Protein AF-A0A2E7INZ7-F1 (afdb_monomer_lite)

Structure (mmCIF, N/CA/C/O backbone):
data_AF-A0A2E7INZ7-F1
#
_entry.id   AF-A0A2E7INZ7-F1
#
loop_
_atom_site.group_PDB
_atom_site.id
_atom_site.type_symbol
_atom_site.label_atom_id
_atom_site.label_alt_id
_atom_site.label_comp_id
_atom_site.label_asym_id
_atom_site.label_entity_id
_atom_site.label_seq_id
_atom_site.pdbx_PDB_ins_code
_atom_site.Cartn_x
_atom_site.Cartn_y
_atom_site.Cartn_z
_atom_site.occupancy
_atom_site.B_iso_or_equiv
_atom_site.auth_seq_id
_atom_site.auth_comp_id
_atom_site.auth_asym_id
_atom_site.auth_atom_id
_atom_site.pdbx_PDB_model_num
ATOM 1 N N . MET A 1 1 ? 0.042 -19.469 -11.602 1.00 51.28 1 MET A N 1
ATOM 2 C CA . MET A 1 1 ? -0.167 -18.020 -11.418 1.00 51.28 1 MET A CA 1
ATOM 3 C C . MET A 1 1 ? 0.453 -17.293 -12.611 1.00 51.28 1 MET A C 1
ATOM 5 O O . MET A 1 1 ? 1.652 -17.062 -12.620 1.00 51.28 1 MET A O 1
ATOM 9 N N . ARG A 1 2 ? -0.316 -17.059 -13.687 1.00 52.94 2 ARG A N 1
ATOM 10 C CA . ARG A 1 2 ? 0.140 -16.234 -14.824 1.00 52.94 2 ARG A CA 1
ATOM 11 C C . ARG A 1 2 ? -0.105 -14.773 -14.443 1.00 52.94 2 ARG A C 1
ATOM 13 O O . ARG A 1 2 ? -1.161 -14.244 -14.743 1.00 52.94 2 ARG A O 1
ATOM 20 N N . CYS A 1 3 ? 0.806 -14.182 -13.676 1.00 56.59 3 CYS A N 1
ATOM 21 C CA . CYS A 1 3 ? 0.671 -12.815 -13.149 1.00 56.59 3 CYS A CA 1
ATOM 22 C C . CYS A 1 3 ? 1.771 -11.865 -13.649 1.00 56.59 3 CYS A C 1
ATOM 24 O O . CYS A 1 3 ? 1.901 -10.756 -13.140 1.00 56.59 3 CYS A O 1
ATOM 26 N N . LEU A 1 4 ? 2.583 -12.306 -14.614 1.00 61.28 4 LEU A N 1
ATOM 27 C CA . LEU A 1 4 ? 3.618 -11.487 -15.234 1.00 61.28 4 LEU A CA 1
ATOM 28 C C . LEU A 1 4 ? 3.157 -11.081 -16.633 1.00 61.28 4 LEU A C 1
ATOM 30 O O . LEU A 1 4 ? 2.841 -11.947 -17.448 1.00 61.28 4 LEU A O 1
ATOM 34 N N . VAL A 1 5 ? 3.144 -9.777 -16.895 1.00 67.19 5 VAL A N 1
ATOM 35 C CA . VAL A 1 5 ? 2.982 -9.206 -18.236 1.00 67.19 5 VAL A CA 1
ATOM 36 C C . VAL A 1 5 ? 4.388 -8.850 -18.711 1.00 67.19 5 VAL A C 1
ATOM 38 O O . VAL A 1 5 ? 5.070 -8.055 -18.069 1.00 67.19 5 VAL A O 1
ATOM 41 N N . ASP A 1 6 ? 4.872 -9.510 -19.764 1.00 73.81 6 ASP A N 1
ATOM 42 C CA . ASP A 1 6 ? 6.222 -9.313 -20.323 1.00 73.81 6 ASP A CA 1
ATOM 43 C C . ASP A 1 6 ? 7.365 -9.439 -19.293 1.00 73.81 6 ASP A C 1
ATOM 45 O O . ASP A 1 6 ? 8.341 -8.689 -19.303 1.00 73.81 6 ASP A O 1
ATOM 49 N N . GLY A 1 7 ? 7.227 -10.375 -18.346 1.00 71.94 7 GLY A N 1
ATOM 50 C CA . GLY A 1 7 ? 8.211 -10.595 -17.276 1.00 71.94 7 GLY A CA 1
ATOM 51 C C . GLY A 1 7 ? 8.185 -9.547 -16.157 1.00 71.94 7 GLY A C 1
ATOM 52 O O . GLY A 1 7 ? 8.996 -9.625 -15.236 1.00 71.94 7 GLY A O 1
ATOM 53 N N . LYS A 1 8 ? 7.248 -8.594 -16.195 1.00 72.81 8 LYS A N 1
ATOM 54 C CA . LYS A 1 8 ? 7.037 -7.583 -15.154 1.00 72.81 8 LYS A CA 1
ATOM 55 C C . LYS A 1 8 ? 5.787 -7.909 -14.343 1.00 72.81 8 LYS A C 1
ATOM 57 O O . LYS A 1 8 ? 4.775 -8.353 -14.885 1.00 72.81 8 LYS A O 1
ATOM 62 N N . ALA A 1 9 ? 5.862 -7.692 -13.033 1.00 79.19 9 ALA A N 1
ATOM 63 C CA . ALA A 1 9 ? 4.702 -7.801 -12.160 1.00 79.19 9 ALA A CA 1
ATOM 64 C C . ALA A 1 9 ? 3.831 -6.547 -12.310 1.00 79.19 9 ALA A C 1
ATOM 66 O O . ALA A 1 9 ? 4.302 -5.430 -12.088 1.00 79.19 9 ALA A O 1
ATOM 67 N N . ASP A 1 10 ? 2.566 -6.735 -12.677 1.00 86.94 10 ASP A N 1
ATOM 68 C CA . ASP A 1 10 ? 1.576 -5.662 -12.655 1.00 86.94 10 ASP A CA 1
ATOM 69 C C . ASP A 1 10 ? 1.079 -5.462 -11.216 1.00 86.94 10 ASP A C 1
ATOM 71 O O . ASP A 1 10 ? 0.482 -6.358 -10.615 1.00 86.94 10 ASP A O 1
ATOM 75 N N . VAL A 1 11 ? 1.323 -4.273 -10.656 1.00 87.81 11 VAL A N 1
ATOM 76 C CA . VAL A 1 11 ? 0.897 -3.905 -9.298 1.00 87.81 11 VAL A CA 1
ATOM 77 C C . VAL A 1 11 ? -0.612 -4.085 -9.123 1.00 87.81 11 VAL A C 1
ATOM 79 O O . VAL A 1 11 ? -1.049 -4.524 -8.061 1.00 87.81 11 VAL A O 1
ATOM 82 N N . TYR A 1 12 ? -1.417 -3.801 -10.149 1.00 88.31 12 TYR A N 1
ATOM 83 C CA . TYR A 1 12 ? -2.867 -3.967 -10.068 1.00 88.31 12 TYR A CA 1
ATOM 84 C C . TYR A 1 12 ? -3.271 -5.442 -10.028 1.00 88.31 12 TYR A C 1
ATOM 86 O O . TYR A 1 12 ? -4.146 -5.802 -9.244 1.00 88.31 12 TYR A O 1
ATOM 94 N N . ALA A 1 13 ? -2.577 -6.308 -10.771 1.00 89.00 13 ALA A N 1
ATOM 95 C CA . ALA A 1 13 ? -2.784 -7.753 -10.697 1.00 89.00 13 ALA A CA 1
ATOM 96 C C . ALA A 1 13 ? -2.397 -8.325 -9.323 1.00 89.00 13 ALA A C 1
ATOM 98 O O . ALA A 1 13 ? -3.051 -9.241 -8.835 1.00 89.00 13 ALA A O 1
ATOM 99 N N . VAL A 1 14 ? -1.368 -7.776 -8.665 1.00 89.50 14 VAL A N 1
ATOM 100 C CA . VAL A 1 14 ? -1.022 -8.150 -7.281 1.00 89.50 14 VAL A CA 1
ATOM 101 C C . VAL A 1 14 ? -2.132 -7.730 -6.316 1.00 89.50 14 VAL A C 1
ATOM 103 O O . VAL A 1 14 ? -2.561 -8.533 -5.493 1.00 89.50 14 VAL A O 1
ATOM 106 N N . LEU A 1 15 ? -2.632 -6.496 -6.424 1.00 94.06 15 LEU A N 1
ATOM 107 C CA . LEU A 1 15 ? -3.742 -6.027 -5.589 1.00 94.06 15 LEU A CA 1
ATOM 108 C C . LEU A 1 15 ? -4.993 -6.899 -5.765 1.00 94.06 15 LEU A C 1
ATOM 110 O O . LEU A 1 15 ? -5.637 -7.235 -4.771 1.00 94.06 15 LEU A O 1
ATOM 114 N N . ASP A 1 16 ? -5.300 -7.296 -7.000 1.00 92.44 16 ASP A N 1
ATOM 115 C CA . ASP A 1 16 ? -6.423 -8.177 -7.326 1.00 92.44 16 ASP A CA 1
ATOM 116 C C . ASP A 1 16 ? -6.219 -9.603 -6.785 1.00 92.44 16 ASP A C 1
ATOM 118 O O . ASP A 1 16 ? -7.093 -10.147 -6.109 1.00 92.44 16 ASP A O 1
ATOM 122 N N . ALA A 1 17 ? -5.019 -10.171 -6.956 1.00 92.75 17 ALA A N 1
ATOM 123 C CA . ALA A 1 17 ? -4.674 -11.511 -6.475 1.00 92.75 17 ALA A CA 1
ATOM 124 C C . ALA A 1 17 ? -4.817 -11.667 -4.951 1.00 92.75 17 ALA A C 1
ATOM 126 O O . ALA A 1 17 ? -5.155 -12.748 -4.472 1.00 92.75 17 ALA A O 1
ATOM 127 N N . PHE A 1 18 ? -4.583 -10.594 -4.192 1.00 95.25 18 PHE A N 1
ATOM 128 C CA . PHE A 1 18 ? -4.787 -10.556 -2.739 1.00 95.25 18 PHE A CA 1
ATOM 129 C C . PHE A 1 18 ? -6.143 -9.963 -2.330 1.00 95.25 18 PHE A C 1
ATOM 131 O O . PHE A 1 18 ? -6.379 -9.734 -1.143 1.00 95.25 18 PHE A O 1
ATOM 138 N N . SER A 1 19 ? -7.032 -9.698 -3.293 1.00 96.44 19 SER A N 1
ATOM 139 C CA . SER A 1 19 ? -8.357 -9.106 -3.071 1.00 96.44 19 SER A CA 1
ATOM 140 C C . SER A 1 19 ? -8.298 -7.843 -2.201 1.00 96.44 19 SER A C 1
ATOM 142 O O . SER A 1 19 ? -9.107 -7.630 -1.292 1.00 96.44 19 SER A O 1
ATOM 144 N N . VAL A 1 20 ? -7.309 -6.982 -2.452 1.00 96.50 20 VAL A N 1
ATOM 145 C CA . VAL A 1 20 ? -7.136 -5.729 -1.715 1.00 96.50 20 VAL A CA 1
ATOM 146 C C . VAL A 1 20 ? -8.183 -4.732 -2.197 1.00 96.50 20 VAL A C 1
ATOM 148 O O . VAL A 1 20 ? -7.984 -4.034 -3.184 1.00 96.50 20 VAL A O 1
ATOM 151 N N . THR A 1 21 ? -9.300 -4.628 -1.481 1.00 95.06 21 THR A N 1
ATOM 152 C CA . THR A 1 21 ? -10.429 -3.758 -1.867 1.00 95.06 21 THR A CA 1
ATOM 153 C C . THR A 1 21 ? -10.434 -2.392 -1.182 1.00 95.06 21 THR A C 1
ATOM 155 O O . THR A 1 21 ? -11.129 -1.481 -1.621 1.00 95.06 21 THR A O 1
ATOM 158 N N . CYS A 1 22 ? -9.669 -2.213 -0.100 1.00 96.50 22 CYS A N 1
ATOM 159 C CA . CYS A 1 22 ? -9.618 -0.936 0.613 1.00 96.50 22 CYS A CA 1
ATOM 160 C C . CYS A 1 22 ? -8.764 0.082 -0.165 1.00 96.50 22 CYS A C 1
ATOM 162 O O . CYS A 1 22 ? -7.562 -0.161 -0.313 1.00 96.50 22 CYS A O 1
ATOM 164 N N . PRO A 1 23 ? -9.316 1.242 -0.577 1.00 95.94 23 PRO A N 1
ATOM 165 C CA . PRO A 1 23 ? -8.571 2.238 -1.355 1.00 95.94 23 PRO A CA 1
ATOM 166 C C . PRO A 1 23 ? -7.309 2.743 -0.646 1.00 95.94 23 PRO A C 1
ATOM 168 O O . PRO A 1 23 ? -6.276 2.952 -1.278 1.00 95.94 23 PRO A O 1
ATOM 171 N N . ALA A 1 24 ? -7.363 2.881 0.682 1.00 97.50 24 ALA A N 1
ATOM 172 C CA . ALA A 1 24 ? -6.225 3.311 1.487 1.00 97.50 24 ALA A CA 1
ATOM 173 C C . ALA A 1 24 ? -5.087 2.268 1.479 1.00 97.50 24 ALA A C 1
ATOM 175 O O . ALA A 1 24 ? -3.925 2.614 1.275 1.00 97.50 24 ALA A O 1
ATOM 176 N N . ARG A 1 25 ? -5.424 0.971 1.579 1.00 97.75 25 ARG A N 1
ATOM 177 C CA . ARG A 1 25 ? -4.442 -0.123 1.451 1.00 97.75 25 ARG A CA 1
ATOM 178 C C . ARG A 1 25 ? -3.843 -0.183 0.044 1.00 97.75 25 ARG A C 1
ATOM 180 O O . ARG A 1 25 ? -2.632 -0.317 -0.088 1.00 97.75 25 ARG A O 1
ATOM 187 N N . GLN A 1 26 ? -4.661 -0.028 -1.000 1.00 97.06 26 GLN A N 1
ATOM 188 C CA . GLN A 1 26 ? -4.176 0.017 -2.386 1.00 97.06 26 GLN A CA 1
ATOM 189 C C . GLN A 1 26 ? -3.181 1.168 -2.606 1.00 97.06 26 GLN A C 1
ATOM 191 O O . GLN A 1 26 ? -2.133 0.968 -3.223 1.00 97.06 26 GLN A O 1
ATOM 196 N N . HIS A 1 27 ? -3.480 2.362 -2.078 1.00 95.38 27 HIS A N 1
ATOM 197 C CA . HIS A 1 27 ? -2.592 3.522 -2.181 1.00 95.38 27 HIS A CA 1
ATOM 198 C C . HIS A 1 27 ? -1.242 3.271 -1.499 1.00 95.38 27 HIS A C 1
ATOM 200 O O . HIS A 1 27 ? -0.200 3.474 -2.125 1.00 95.38 27 HIS A O 1
ATOM 206 N N . ALA A 1 28 ? -1.263 2.774 -0.259 1.00 96.75 28 ALA A N 1
ATOM 207 C CA . ALA A 1 28 ? -0.053 2.456 0.493 1.00 96.75 28 ALA A CA 1
ATOM 208 C C . ALA A 1 28 ? 0.815 1.419 -0.235 1.00 96.75 28 ALA A C 1
ATOM 210 O O . ALA A 1 28 ? 2.004 1.641 -0.442 1.00 96.75 28 ALA A O 1
ATOM 211 N N . ILE A 1 29 ? 0.219 0.318 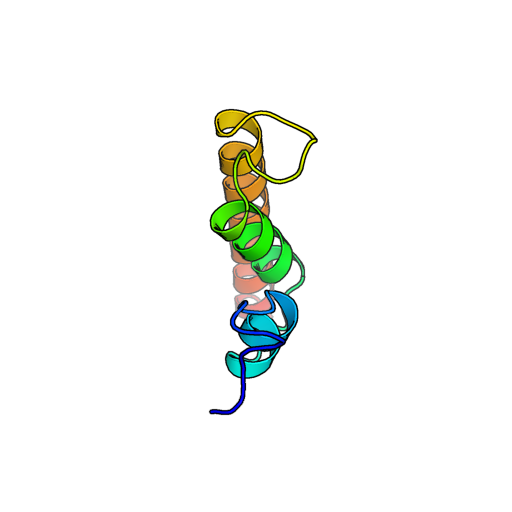-0.705 1.00 95.94 29 ILE A N 1
ATOM 212 C CA . ILE A 1 29 ? 0.950 -0.744 -1.415 1.00 95.94 29 ILE A CA 1
ATOM 213 C C . ILE A 1 29 ? 1.598 -0.206 -2.694 1.00 95.94 29 ILE A C 1
ATOM 215 O O . ILE A 1 29 ? 2.770 -0.474 -2.949 1.00 95.94 29 ILE A O 1
ATOM 219 N N . LYS A 1 30 ? 0.877 0.605 -3.479 1.00 92.50 30 LYS A N 1
ATOM 220 C CA . LYS A 1 30 ? 1.434 1.227 -4.690 1.00 92.50 30 LYS A CA 1
ATOM 221 C C . LYS A 1 30 ? 2.623 2.138 -4.376 1.00 92.50 30 LYS A C 1
ATOM 223 O O . LYS A 1 30 ? 3.575 2.180 -5.152 1.00 92.50 30 LYS A O 1
ATOM 228 N N . LYS A 1 31 ? 2.567 2.879 -3.268 1.00 93.50 31 LYS A N 1
ATOM 229 C CA . LYS A 1 31 ? 3.673 3.731 -2.816 1.00 93.50 31 LYS A CA 1
ATOM 230 C C . LYS A 1 31 ? 4.882 2.904 -2.389 1.00 93.50 31 LYS A C 1
ATOM 232 O O . LYS A 1 31 ? 5.981 3.191 -2.842 1.00 93.50 31 LYS A O 1
ATOM 237 N N . LEU A 1 32 ? 4.670 1.828 -1.633 1.00 94.06 32 LEU A N 1
ATOM 238 C CA . LEU A 1 32 ? 5.739 0.935 -1.179 1.00 94.06 32 LEU A CA 1
ATOM 239 C C . LEU A 1 32 ? 6.424 0.188 -2.333 1.00 94.06 32 LEU A C 1
ATOM 241 O O . LEU A 1 32 ? 7.648 0.122 -2.376 1.00 94.06 32 LEU A O 1
ATOM 245 N N . LEU A 1 33 ? 5.657 -0.340 -3.292 1.00 91.69 33 LEU A N 1
ATOM 246 C CA . LEU A 1 33 ? 6.208 -1.103 -4.420 1.00 91.69 33 LEU A CA 1
ATOM 247 C C . LEU A 1 33 ? 6.945 -0.233 -5.446 1.00 91.69 33 LEU A C 1
ATOM 249 O O . LEU A 1 33 ? 7.771 -0.746 -6.197 1.00 91.69 33 LEU A O 1
ATOM 253 N N . CYS A 1 34 ? 6.635 1.064 -5.512 1.00 88.00 34 CYS A N 1
ATOM 254 C CA . CYS A 1 34 ? 7.191 1.969 -6.518 1.00 88.00 34 CYS A CA 1
ATOM 255 C C . CYS A 1 34 ? 7.945 3.168 -5.924 1.00 88.00 34 CYS A C 1
ATOM 257 O O . CYS A 1 34 ? 8.170 4.142 -6.640 1.00 88.00 34 CYS A O 1
ATOM 259 N N . SER A 1 35 ? 8.332 3.121 -4.650 1.00 90.44 35 SER A N 1
ATOM 260 C CA . SER A 1 35 ? 8.962 4.248 -3.956 1.00 90.44 35 SER A CA 1
ATOM 261 C C . SER A 1 35 ? 10.227 4.730 -4.675 1.00 90.44 35 SER A C 1
ATOM 263 O O . SER A 1 35 ? 11.126 3.937 -4.953 1.00 90.44 35 SER A O 1
ATOM 265 N N . GLY A 1 36 ? 10.298 6.025 -4.995 1.00 83.44 36 GLY A N 1
ATOM 266 C CA . GLY A 1 36 ? 11.460 6.638 -5.654 1.00 83.44 36 GLY A CA 1
ATOM 267 C C . GLY A 1 36 ? 11.615 6.330 -7.151 1.00 83.44 36 GLY A C 1
ATOM 268 O O . GLY A 1 36 ? 12.522 6.859 -7.789 1.00 83.44 36 GLY A O 1
ATOM 269 N N . ILE A 1 37 ? 10.725 5.522 -7.747 1.00 83.25 37 ILE A N 1
ATOM 270 C CA . ILE A 1 37 ? 10.765 5.163 -9.182 1.00 83.25 37 ILE A CA 1
ATOM 271 C C . ILE A 1 37 ? 9.536 5.643 -9.970 1.00 83.25 37 ILE A C 1
ATOM 273 O O . ILE A 1 37 ? 9.399 5.352 -11.156 1.00 83.25 37 ILE A O 1
ATOM 277 N N . ARG A 1 38 ? 8.631 6.411 -9.345 1.00 71.31 38 ARG A N 1
ATOM 278 C CA . ARG A 1 38 ? 7.396 6.915 -9.985 1.00 71.31 38 ARG A CA 1
ATOM 279 C C . ARG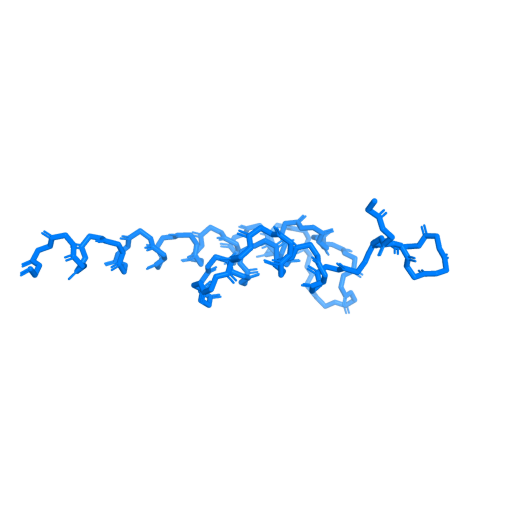 A 1 38 ? 7.602 8.122 -10.903 1.00 71.31 38 ARG A C 1
ATOM 281 O O . ARG A 1 38 ? 6.628 8.610 -11.474 1.00 71.31 38 ARG A O 1
ATOM 288 N N . GLY A 1 39 ? 8.828 8.640 -10.992 1.00 71.31 39 GLY A N 1
ATOM 289 C CA . GLY A 1 39 ? 9.148 9.868 -11.729 1.00 71.31 39 GLY A CA 1
ATOM 290 C C . GLY A 1 39 ? 8.550 11.144 -11.118 1.00 71.31 39 GLY A C 1
ATOM 291 O O . GLY A 1 39 ? 8.582 12.193 -11.754 1.00 71.31 39 GLY A O 1
ATOM 292 N N . LYS A 1 40 ? 7.979 11.066 -9.907 1.00 68.94 40 LYS A N 1
ATOM 293 C CA . LYS A 1 40 ? 7.385 12.190 -9.173 1.00 68.94 40 LYS A CA 1
ATOM 294 C C . LYS A 1 40 ? 7.490 11.931 -7.666 1.00 68.94 40 LYS A C 1
ATOM 296 O O . LYS A 1 40 ? 6.839 11.008 -7.183 1.00 68.94 40 LYS A O 1
ATOM 301 N N . GLY A 1 41 ? 8.251 12.769 -6.962 1.00 69.31 41 GLY A N 1
ATOM 302 C CA . GLY A 1 41 ? 8.542 12.635 -5.528 1.00 69.31 41 GLY A CA 1
ATOM 303 C C . GLY A 1 41 ? 9.859 11.906 -5.251 1.00 69.31 41 GLY A C 1
ATOM 304 O O . GLY A 1 41 ? 10.368 11.186 -6.112 1.00 69.31 41 GLY A O 1
ATOM 305 N N . ASP A 1 42 ? 10.416 12.128 -4.061 1.00 86.88 42 ASP A N 1
ATOM 306 C CA . ASP A 1 42 ? 11.534 11.342 -3.541 1.00 86.88 42 ASP A CA 1
ATOM 307 C C . ASP A 1 42 ? 11.032 10.135 -2.726 1.00 86.88 42 ASP A C 1
ATOM 309 O O . ASP A 1 42 ? 9.854 10.027 -2.370 1.00 86.88 42 ASP A O 1
ATOM 313 N N . THR A 1 43 ? 11.937 9.201 -2.437 1.00 92.69 43 THR A N 1
ATOM 314 C CA . THR A 1 43 ? 11.635 7.991 -1.663 1.00 92.69 43 THR A CA 1
ATOM 315 C C . THR A 1 43 ? 11.054 8.311 -0.283 1.00 92.69 43 THR A C 1
ATOM 317 O O . THR A 1 43 ? 10.167 7.601 0.180 1.00 92.69 43 THR A O 1
ATOM 320 N N . ALA A 1 44 ? 11.525 9.362 0.392 1.00 94.00 44 ALA A N 1
ATOM 321 C CA . ALA A 1 44 ? 11.061 9.694 1.737 1.00 94.00 44 ALA A CA 1
ATOM 322 C C . ALA A 1 44 ? 9.608 10.190 1.718 1.00 94.00 44 ALA A C 1
ATOM 324 O O . ALA A 1 44 ? 8.802 9.770 2.550 1.00 94.00 44 ALA A O 1
ATOM 325 N N . GLN A 1 45 ? 9.251 11.011 0.731 1.00 93.12 45 GLN A N 1
ATOM 326 C CA . GLN A 1 45 ? 7.884 11.458 0.506 1.00 93.12 45 GLN A CA 1
ATOM 327 C C . GLN A 1 45 ? 6.956 10.279 0.190 1.00 93.12 45 GLN A C 1
ATOM 329 O O . GLN A 1 45 ? 5.879 10.177 0.775 1.00 93.12 45 GLN A O 1
ATOM 334 N N . ASP A 1 46 ? 7.364 9.362 -0.695 1.00 94.06 46 ASP A N 1
ATOM 335 C CA . ASP A 1 46 ? 6.563 8.175 -1.019 1.00 94.06 46 ASP A CA 1
ATOM 336 C C . ASP A 1 46 ? 6.293 7.302 0.222 1.00 94.06 46 ASP A C 1
ATOM 338 O O . ASP A 1 46 ? 5.171 6.820 0.402 1.00 94.06 46 ASP A O 1
ATOM 342 N N . LEU A 1 47 ? 7.291 7.135 1.097 1.00 95.62 47 LEU A N 1
ATOM 343 C CA . LEU A 1 47 ? 7.151 6.397 2.355 1.00 95.62 47 LEU A CA 1
ATOM 344 C C . LEU A 1 47 ? 6.240 7.122 3.355 1.00 95.62 47 LEU A C 1
ATOM 346 O O . LEU A 1 47 ? 5.412 6.473 3.995 1.00 95.62 47 LEU A O 1
ATOM 350 N N . SER A 1 48 ? 6.349 8.449 3.463 1.00 96.31 48 SER A N 1
ATOM 351 C CA . SER A 1 48 ? 5.465 9.254 4.316 1.00 96.31 48 SER A CA 1
ATOM 352 C C . SER A 1 48 ? 4.007 9.145 3.868 1.00 96.31 48 SER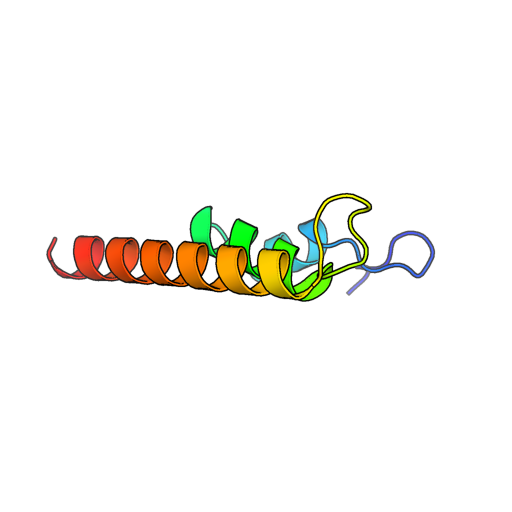 A C 1
ATOM 354 O O . SER A 1 48 ? 3.129 8.839 4.670 1.00 96.31 48 SER A O 1
ATOM 356 N N . GLU A 1 49 ? 3.743 9.302 2.570 1.00 95.38 49 GLU A N 1
ATOM 357 C CA . GLU A 1 49 ? 2.392 9.182 2.013 1.00 95.38 49 GLU A CA 1
ATOM 358 C C . GLU A 1 49 ? 1.831 7.754 2.157 1.00 95.38 49 GLU A C 1
ATOM 360 O O . GLU A 1 49 ? 0.625 7.564 2.344 1.00 95.38 49 GLU A O 1
ATOM 365 N N . ALA A 1 50 ? 2.691 6.727 2.116 1.00 96.62 50 ALA A N 1
ATOM 366 C CA . ALA A 1 50 ? 2.283 5.361 2.432 1.00 96.62 50 ALA A CA 1
ATOM 367 C C . ALA A 1 50 ? 1.849 5.218 3.901 1.00 96.62 5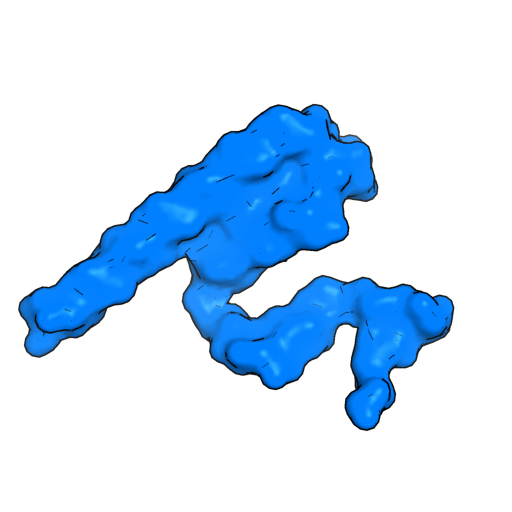0 ALA A C 1
ATOM 369 O O . ALA A 1 50 ? 0.827 4.581 4.170 1.00 96.62 50 ALA A O 1
ATOM 370 N N . ALA A 1 51 ? 2.583 5.819 4.842 1.00 98.06 51 ALA A N 1
ATOM 371 C CA . ALA A 1 51 ? 2.248 5.798 6.267 1.00 98.06 51 ALA A CA 1
ATOM 372 C C . ALA A 1 51 ? 0.912 6.506 6.561 1.00 98.06 51 ALA A C 1
ATOM 374 O O . ALA A 1 51 ? 0.080 5.976 7.307 1.00 98.06 51 ALA A O 1
ATOM 375 N N . ASP A 1 52 ? 0.655 7.642 5.912 1.00 98.25 52 ASP A N 1
ATOM 376 C CA . ASP A 1 52 ? -0.618 8.365 6.021 1.00 98.25 52 ASP A CA 1
ATOM 377 C C . ASP A 1 52 ? -1.791 7.515 5.510 1.00 98.25 52 ASP A C 1
ATOM 379 O O . ASP A 1 52 ? -2.843 7.408 6.151 1.00 98.25 52 ASP A O 1
ATOM 383 N N . ALA A 1 53 ? -1.600 6.834 4.377 1.00 98.06 53 ALA A N 1
ATOM 384 C CA . ALA A 1 53 ? -2.601 5.934 3.821 1.00 98.06 53 ALA A CA 1
ATOM 385 C C . ALA A 1 53 ? -2.884 4.730 4.739 1.00 98.06 53 ALA A C 1
ATOM 387 O O . ALA A 1 53 ? -4.044 4.343 4.901 1.00 98.06 53 ALA A O 1
ATOM 388 N N . ILE A 1 54 ? -1.868 4.160 5.396 1.00 98.50 54 ILE A N 1
ATOM 389 C CA . ILE A 1 54 ? -2.072 3.098 6.395 1.00 98.50 54 ILE A CA 1
ATOM 390 C C . ILE A 1 54 ? -2.828 3.621 7.617 1.00 98.50 54 ILE A C 1
ATOM 392 O O . ILE A 1 54 ? -3.782 2.976 8.053 1.00 98.50 54 ILE A O 1
ATOM 396 N N . SER A 1 55 ? -2.485 4.809 8.118 1.00 98.50 55 S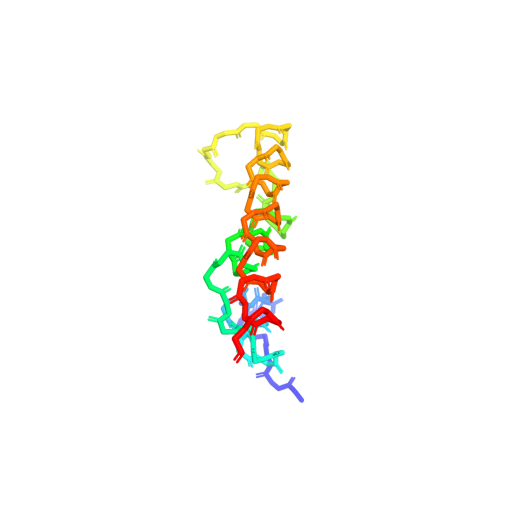ER A N 1
ATOM 397 C CA . SER A 1 55 ? -3.202 5.446 9.231 1.00 98.50 55 SER A CA 1
ATOM 398 C C . SER A 1 55 ? -4.690 5.615 8.910 1.00 98.50 55 SER A C 1
ATOM 400 O O . SER A 1 55 ? -5.558 5.277 9.717 1.00 98.50 55 SER A O 1
ATOM 402 N N . ARG A 1 56 ? -5.011 6.034 7.679 1.00 98.06 56 ARG A N 1
ATOM 403 C CA . ARG A 1 56 ? -6.397 6.102 7.203 1.00 98.06 56 ARG A CA 1
ATOM 404 C C . ARG A 1 56 ? -7.062 4.726 7.148 1.00 98.06 56 ARG A C 1
ATOM 406 O O . ARG A 1 56 ? -8.232 4.619 7.514 1.00 98.06 56 ARG A O 1
ATOM 413 N N . ALA A 1 57 ? -6.357 3.695 6.681 1.00 97.81 57 ALA A N 1
ATOM 414 C CA . ALA A 1 57 ? -6.886 2.334 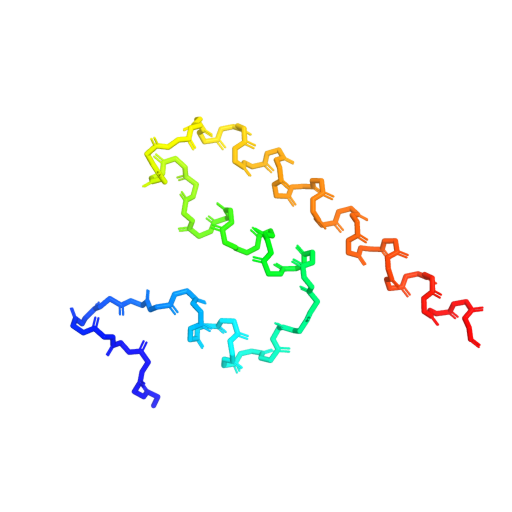6.622 1.00 97.81 57 ALA A CA 1
ATOM 415 C C . ALA A 1 57 ? -7.251 1.810 8.020 1.00 97.81 57 ALA A C 1
ATOM 417 O O . ALA A 1 57 ? -8.337 1.260 8.179 1.00 97.81 57 ALA A O 1
ATOM 418 N N . ILE A 1 58 ? -6.401 2.051 9.024 1.00 97.94 58 ILE A N 1
ATOM 419 C CA . ILE A 1 58 ? -6.658 1.691 10.428 1.00 97.94 58 ILE A CA 1
ATOM 420 C C . ILE A 1 58 ? -7.944 2.361 10.921 1.00 97.94 58 ILE A C 1
ATOM 422 O O . ILE A 1 58 ? -8.862 1.663 11.341 1.00 97.94 58 ILE A O 1
ATOM 426 N N . GLN A 1 59 ? -8.080 3.679 10.737 1.00 97.38 59 GLN A N 1
ATOM 427 C CA . GLN A 1 59 ? -9.302 4.407 11.110 1.00 97.38 59 GLN A CA 1
ATOM 428 C C . GLN A 1 59 ? -10.563 3.839 10.434 1.00 97.38 59 GLN A C 1
ATOM 430 O O . GLN A 1 59 ? -11.648 3.854 11.012 1.00 97.38 59 GLN A O 1
ATOM 435 N N . MET A 1 60 ? -10.460 3.371 9.182 1.00 95.25 60 MET A N 1
ATOM 436 C CA . MET A 1 60 ? -11.591 2.743 8.487 1.00 95.25 60 MET A CA 1
ATOM 437 C C . MET A 1 60 ? -11.970 1.398 9.101 1.00 95.25 60 MET A C 1
ATOM 439 O O . MET A 1 60 ? -13.163 1.114 9.190 1.00 95.25 60 MET A O 1
ATOM 443 N N . GLU A 1 61 ? -10.992 0.577 9.486 1.00 96.25 61 GLU A N 1
ATOM 444 C CA . GLU A 1 61 ? -11.257 -0.710 10.134 1.00 96.25 61 GLU A CA 1
ATOM 445 C C . GLU A 1 61 ? -11.828 -0.514 11.545 1.00 96.25 61 GLU A C 1
ATOM 447 O O . GLU A 1 61 ? -12.842 -1.123 11.878 1.00 96.25 61 GLU A O 1
ATOM 452 N N . GLU A 1 62 ? -11.279 0.411 12.334 1.00 96.56 62 GLU A N 1
ATOM 453 C CA . GLU A 1 62 ? -11.816 0.769 13.655 1.00 96.56 62 GLU A CA 1
ATOM 454 C C . GLU A 1 62 ? -13.264 1.271 13.559 1.00 96.56 62 GLU A C 1
ATOM 456 O O . GLU A 1 62 ? -14.145 0.814 14.288 1.00 96.56 62 GLU A O 1
ATOM 461 N N . ALA A 1 63 ? -13.557 2.145 12.590 1.00 94.94 63 ALA A N 1
ATOM 462 C CA . ALA A 1 63 ? -14.912 2.638 12.351 1.00 94.94 63 ALA A CA 1
ATOM 463 C C . ALA A 1 63 ? -15.892 1.554 11.860 1.00 94.94 63 ALA A C 1
ATOM 465 O O . ALA A 1 63 ? -17.104 1.773 11.884 1.00 94.94 63 ALA A O 1
ATOM 466 N N . ARG A 1 64 ? -15.411 0.414 11.350 1.00 93.31 64 ARG A N 1
ATOM 467 C CA . ARG A 1 64 ? -16.256 -0.751 11.040 1.00 93.31 64 ARG A CA 1
ATOM 468 C C . ARG A 1 64 ? -16.467 -1.627 12.265 1.00 93.31 64 ARG A C 1
ATOM 470 O O . ARG A 1 64 ? -17.570 -2.112 12.432 1.00 93.31 64 ARG A O 1
ATOM 477 N N . ALA A 1 65 ? -15.447 -1.796 13.105 1.00 90.06 65 ALA A N 1
ATOM 478 C CA . ALA A 1 65 ? -15.536 -2.578 14.338 1.00 90.06 65 ALA A CA 1
ATOM 479 C C . ALA A 1 65 ? -16.481 -1.958 15.386 1.00 90.06 65 ALA A C 1
ATOM 481 O O . ALA A 1 65 ? -16.998 -2.664 16.243 1.00 90.06 65 ALA A O 1
ATOM 482 N N . LEU A 1 66 ? -16.698 -0.641 15.318 1.00 82.00 66 LEU A N 1
ATOM 483 C CA . LEU A 1 66 ? -17.645 0.096 16.164 1.00 82.00 66 LEU A CA 1
ATOM 484 C C . LEU A 1 66 ? -19.096 0.081 15.643 1.00 82.00 66 LEU A C 1
ATOM 486 O O . LEU A 1 66 ? -19.960 0.690 16.272 1.00 82.00 66 LEU A O 1
ATOM 490 N N . ARG A 1 67 ? -19.357 -0.544 14.489 1.00 64.88 67 ARG A N 1
ATOM 491 C CA . ARG A 1 67 ? -20.705 -0.738 13.934 1.00 64.88 67 ARG A CA 1
ATOM 492 C C . ARG A 1 67 ? -21.209 -2.138 14.238 1.00 64.88 67 ARG A C 1
ATOM 494 O O . ARG A 1 67 ? -22.434 -2.250 14.446 1.00 64.88 67 ARG A O 1
#

Radius of gyration: 13.85 Å; chains: 1; bounding box: 32×31×36 Å

Foldseek 3Di:
DPQDDVNHGDLVSVCVVVVVPDPLQSQLSVLVVQQCNPVDDHNVVSNVSSVVSVVVVVVVVVVVVVD

pLDDT: mean 88.09, std 12.19, range [51.28, 98.5]

Sequence (67 aa):
MRCLVDGKADVYAVLDAFSVTCPARQHAIKKLLCSGIRGKGDTAQDLSEAADAISRAIQMEEARALR

Secondary structure (DSSP, 8-state):
---EETTEE-HHHHHHHTT---HHHHHHHHHHHTTTTSSSS-HHHHHHHHHHHHHHHHHHHHHHHT-